Protein AF-A0A845GFW6-F1 (afdb_monomer_lite)

Organism: NCBI:txid2692166

Foldseek 3Di:
DPDVVVLVVLLVVLVVVLVVDDPVCNDPVNLVVSLVVCVVVVSASDPDSVVSSVSSVCSNVVVVVD

Radius of gyration: 11.67 Å; chains: 1; bounding box: 28×28×24 Å

Structure (mmCIF, N/CA/C/O backbone):
data_AF-A0A845GFW6-F1
#
_entry.id   AF-A0A845GFW6-F1
#
loop_
_atom_site.group_PDB
_atom_site.id
_atom_site.type_symbol
_atom_site.label_atom_id
_atom_site.label_alt_id
_atom_site.label_comp_id
_atom_site.label_asym_id
_atom_site.label_entity_id
_atom_site.label_seq_id
_atom_site.pdbx_PDB_ins_code
_atom_site.Cartn_x
_atom_site.Cartn_y
_atom_site.Cartn_z
_atom_site.occupancy
_atom_site.B_iso_or_equiv
_atom_site.auth_seq_id
_atom_site.auth_comp_id
_atom_site.auth_asym_id
_atom_site.auth_atom_id
_atom_site.pdbx_PDB_model_num
ATOM 1 N N . MET A 1 1 ? -17.648 -21.829 5.297 1.00 42.38 1 MET A N 1
ATOM 2 C CA . MET A 1 1 ? -16.490 -21.470 4.445 1.00 42.38 1 MET A CA 1
ATOM 3 C C . MET A 1 1 ? -16.933 -20.318 3.553 1.00 42.38 1 MET A C 1
ATOM 5 O O . MET A 1 1 ? -17.881 -20.576 2.837 1.00 42.38 1 MET A O 1
ATOM 9 N N . SER A 1 2 ? -16.387 -19.090 3.670 1.00 49.84 2 SER A N 1
ATOM 10 C CA . SER A 1 2 ? -16.432 -18.017 2.630 1.00 49.84 2 SER A CA 1
ATOM 11 C C . SER A 1 2 ? -15.992 -16.628 3.141 1.00 49.84 2 SER A C 1
ATOM 13 O O . SER A 1 2 ? -16.704 -15.649 2.981 1.00 49.84 2 SER A O 1
ATOM 15 N N . ASN A 1 3 ? -14.796 -16.512 3.732 1.00 54.38 3 ASN A N 1
ATOM 16 C CA . ASN A 1 3 ? -14.171 -15.196 3.996 1.00 54.38 3 ASN A CA 1
ATOM 17 C C . ASN A 1 3 ? -12.740 -15.072 3.438 1.00 54.38 3 ASN A C 1
ATOM 19 O O . ASN A 1 3 ? -12.105 -14.036 3.593 1.00 54.38 3 ASN A O 1
ATOM 23 N N . LYS A 1 4 ? -12.213 -16.132 2.805 1.00 54.00 4 LYS A N 1
ATOM 24 C CA . LYS A 1 4 ? -10.833 -16.173 2.288 1.00 54.00 4 LYS A CA 1
ATOM 25 C C . LYS A 1 4 ? -10.714 -15.540 0.894 1.00 54.00 4 LYS A C 1
ATOM 27 O O . LYS A 1 4 ? -9.823 -14.734 0.672 1.00 54.00 4 LYS A O 1
ATOM 32 N N . MET A 1 5 ? -11.680 -15.800 0.003 1.00 56.53 5 MET A N 1
ATOM 33 C CA . MET A 1 5 ? -11.689 -15.260 -1.369 1.00 56.53 5 MET A CA 1
ATOM 34 C C . MET A 1 5 ? -11.744 -13.726 -1.440 1.00 56.53 5 MET A C 1
ATOM 36 O O . MET A 1 5 ? -11.189 -13.142 -2.366 1.00 56.53 5 MET A O 1
ATOM 40 N N . SER A 1 6 ? -12.399 -13.060 -0.485 1.00 73.62 6 SER A N 1
ATOM 41 C CA . SER A 1 6 ? -12.437 -11.593 -0.415 1.00 73.62 6 SER A CA 1
ATOM 42 C C . SER A 1 6 ? -11.102 -11.009 0.047 1.00 73.62 6 SER A C 1
ATOM 44 O O . SER A 1 6 ? -10.643 -10.020 -0.517 1.00 73.62 6 SER A O 1
ATOM 46 N N . ALA A 1 7 ? -10.457 -11.641 1.030 1.00 75.19 7 ALA A N 1
ATOM 47 C CA . ALA A 1 7 ? -9.164 -11.208 1.548 1.00 75.19 7 ALA A CA 1
ATOM 48 C C . ALA A 1 7 ? -8.038 -11.383 0.519 1.00 75.19 7 ALA A C 1
ATOM 50 O O . ALA A 1 7 ? -7.208 -10.490 0.377 1.00 75.19 7 ALA A O 1
ATOM 51 N N . ASP A 1 8 ? -8.026 -12.491 -0.226 1.00 82.06 8 ASP A N 1
ATOM 52 C CA . ASP A 1 8 ? -7.004 -12.726 -1.251 1.00 82.06 8 ASP A CA 1
ATOM 53 C C . ASP A 1 8 ? -7.174 -11.771 -2.446 1.00 82.06 8 ASP A C 1
ATOM 55 O O . ASP A 1 8 ? -6.197 -11.157 -2.869 1.00 82.06 8 ASP A O 1
ATOM 59 N N . ARG A 1 9 ? -8.414 -11.496 -2.888 1.00 84.81 9 ARG A N 1
ATOM 60 C CA . ARG A 1 9 ? -8.683 -10.441 -3.889 1.00 84.81 9 ARG A CA 1
ATOM 61 C C . ARG A 1 9 ? -8.228 -9.058 -3.431 1.00 84.81 9 ARG A C 1
ATOM 63 O O . ARG A 1 9 ? -7.665 -8.310 -4.222 1.00 84.81 9 ARG A O 1
ATOM 70 N N . LEU A 1 10 ? -8.468 -8.714 -2.166 1.00 86.12 10 LEU A N 1
ATOM 71 C CA . LEU A 1 10 ? -8.056 -7.426 -1.610 1.00 86.12 10 LEU A CA 1
ATOM 72 C C . LEU A 1 10 ? -6.526 -7.297 -1.572 1.00 86.12 10 LEU A C 1
ATOM 74 O O . LEU A 1 10 ? -5.989 -6.236 -1.874 1.00 86.12 10 LEU A O 1
ATOM 78 N N . ARG A 1 11 ? -5.814 -8.385 -1.256 1.00 88.06 11 ARG A N 1
ATOM 79 C CA . ARG A 1 11 ? -4.344 -8.434 -1.296 1.00 88.06 11 ARG A CA 1
ATOM 80 C C . ARG A 1 11 ? -3.801 -8.291 -2.715 1.00 88.06 11 ARG A C 1
ATOM 82 O O . ARG A 1 11 ? -2.865 -7.522 -2.914 1.00 88.06 11 ARG A O 1
ATOM 89 N N . ASP A 1 12 ? -4.396 -8.976 -3.689 1.00 88.50 12 ASP A N 1
ATOM 90 C CA . ASP A 1 12 ? -4.006 -8.838 -5.096 1.00 88.50 12 ASP A CA 1
ATOM 91 C C . ASP A 1 12 ? -4.276 -7.418 -5.616 1.00 88.50 12 ASP A C 1
ATOM 93 O O . ASP A 1 12 ? -3.467 -6.872 -6.361 1.00 88.50 12 ASP A O 1
ATOM 97 N N . GLN A 1 13 ? -5.361 -6.775 -5.175 1.00 90.31 13 GLN A N 1
ATOM 98 C CA . GLN A 1 13 ? -5.670 -5.387 -5.526 1.00 90.31 13 GLN A CA 1
ATOM 99 C C . GLN A 1 13 ? -4.668 -4.396 -4.913 1.00 90.31 13 GLN A C 1
ATOM 101 O O . GLN A 1 13 ? -4.195 -3.500 -5.611 1.00 90.31 13 GLN A O 1
ATOM 106 N N . VAL A 1 14 ? -4.290 -4.592 -3.644 1.00 89.56 14 VAL A N 1
ATOM 107 C CA . VAL A 1 14 ? -3.216 -3.832 -2.982 1.00 89.56 14 VAL A CA 1
ATOM 108 C C . VAL A 1 14 ? -1.902 -3.988 -3.748 1.00 89.56 14 VAL A C 1
ATOM 110 O O . VAL A 1 14 ? -1.256 -2.995 -4.074 1.00 89.56 14 VAL A O 1
ATOM 113 N N . TYR A 1 15 ? -1.516 -5.217 -4.097 1.00 89.50 15 TYR A N 1
ATOM 114 C CA . TYR A 1 15 ? -0.301 -5.442 -4.875 1.00 89.50 15 TYR A CA 1
ATOM 115 C C . TYR A 1 15 ? -0.390 -4.823 -6.278 1.00 89.50 15 TYR A C 1
ATOM 117 O O . TYR A 1 15 ? 0.556 -4.185 -6.726 1.00 89.50 15 TYR A O 1
ATOM 125 N N . GLY A 1 16 ? -1.542 -4.922 -6.944 1.00 89.44 16 GLY A N 1
ATOM 126 C CA . GLY A 1 16 ? -1.801 -4.281 -8.234 1.00 89.44 16 GLY A CA 1
ATOM 127 C C . GLY A 1 16 ? -1.590 -2.765 -8.192 1.00 89.44 16 GLY A C 1
ATOM 128 O O . GLY A 1 16 ? -0.914 -2.204 -9.057 1.00 89.44 16 GLY A O 1
ATOM 129 N N . GLN A 1 17 ? -2.108 -2.097 -7.157 1.00 89.12 17 GLN A N 1
ATOM 130 C CA . GLN A 1 17 ? -1.880 -0.663 -6.958 1.00 89.12 17 GLN A CA 1
ATOM 131 C C . GLN A 1 17 ? -0.412 -0.345 -6.670 1.00 89.12 17 GLN A C 1
ATOM 133 O O . GLN A 1 17 ? 0.104 0.645 -7.185 1.00 89.12 17 GLN A O 1
ATOM 138 N N . TRP A 1 18 ? 0.275 -1.200 -5.909 1.00 87.81 18 TRP A N 1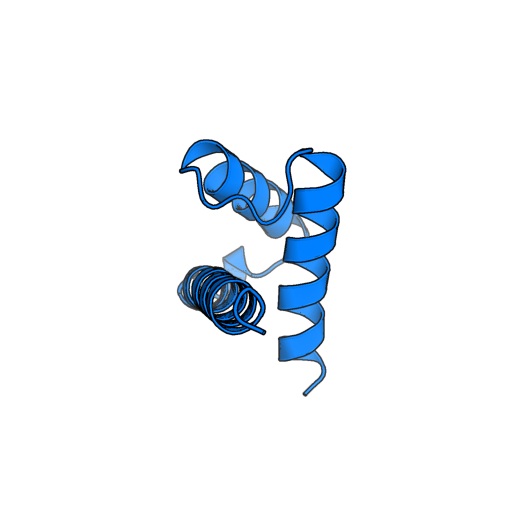
ATOM 139 C CA . TRP A 1 18 ? 1.703 -1.051 -5.649 1.00 87.81 18 TRP A CA 1
ATOM 140 C C . TRP A 1 18 ? 2.538 -1.145 -6.931 1.00 87.81 18 TRP A C 1
ATOM 142 O O . TRP A 1 18 ? 3.349 -0.259 -7.190 1.00 87.81 18 TRP A O 1
ATOM 152 N N . ILE A 1 19 ? 2.326 -2.169 -7.769 1.00 88.81 19 ILE A N 1
ATOM 153 C CA . ILE A 1 19 ? 3.099 -2.339 -9.013 1.00 88.81 19 ILE A CA 1
ATOM 154 C C . ILE A 1 19 ? 2.762 -1.305 -10.088 1.00 88.81 19 ILE A C 1
ATOM 156 O O . ILE A 1 19 ? 3.581 -1.069 -10.969 1.00 88.81 19 ILE A O 1
ATOM 160 N N . SER A 1 20 ? 1.577 -0.688 -10.022 1.00 87.44 20 SER A N 1
ATOM 161 C CA . SER A 1 20 ? 1.182 0.389 -10.941 1.00 87.44 20 SER A CA 1
ATOM 162 C C . SER A 1 20 ? 1.953 1.688 -10.686 1.00 87.44 20 SER A C 1
ATOM 164 O O . SER A 1 20 ? 1.903 2.608 -11.501 1.00 87.44 20 SER A O 1
ATOM 166 N N . ARG A 1 21 ? 2.657 1.792 -9.552 1.00 82.81 21 ARG A N 1
ATOM 167 C CA . ARG A 1 21 ? 3.534 2.923 -9.253 1.00 82.81 21 ARG A CA 1
ATOM 168 C C . ARG A 1 21 ? 4.839 2.807 -10.030 1.00 82.81 21 ARG A C 1
ATOM 170 O O . ARG A 1 21 ? 5.351 1.715 -10.273 1.00 82.81 21 ARG A O 1
ATOM 177 N N . ALA A 1 22 ? 5.399 3.962 -10.371 1.00 83.06 22 ALA A N 1
ATOM 178 C CA . ALA A 1 22 ? 6.706 4.039 -11.003 1.00 83.06 22 ALA A CA 1
ATOM 179 C C . ALA A 1 22 ? 7.787 3.368 -10.124 1.00 83.06 22 ALA A C 1
ATOM 181 O O . ALA A 1 22 ? 7.690 3.365 -8.896 1.00 83.06 22 ALA A O 1
ATOM 182 N N . GLU A 1 23 ? 8.785 2.733 -10.750 1.00 77.25 23 GLU A N 1
ATOM 183 C CA . GLU A 1 23 ? 9.825 1.945 -10.058 1.00 77.25 23 GLU A CA 1
ATOM 184 C C . GLU A 1 23 ? 10.599 2.729 -9.004 1.00 77.25 23 GLU A C 1
ATOM 186 O O . GLU A 1 23 ? 10.929 2.197 -7.945 1.00 77.25 23 GLU A O 1
ATOM 191 N N . ASP A 1 24 ? 10.847 4.004 -9.271 1.00 76.75 24 ASP A N 1
ATOM 192 C CA . ASP A 1 24 ? 11.473 4.947 -8.352 1.00 76.75 24 ASP A CA 1
ATOM 193 C C . ASP A 1 24 ? 10.671 5.125 -7.055 1.00 76.75 24 ASP A C 1
ATOM 195 O O . ASP A 1 24 ? 11.280 5.267 -5.994 1.00 76.75 24 ASP A O 1
ATOM 199 N N . ARG A 1 25 ? 9.338 5.023 -7.137 1.00 70.38 25 ARG A N 1
ATOM 200 C CA . ARG A 1 25 ? 8.389 5.072 -6.013 1.00 70.38 25 ARG A CA 1
ATOM 201 C C . ARG A 1 25 ? 8.073 3.713 -5.396 1.00 70.38 25 ARG A C 1
ATOM 203 O O . ARG A 1 25 ? 7.321 3.634 -4.426 1.00 70.38 25 ARG A O 1
ATOM 210 N N . ARG A 1 26 ? 8.647 2.627 -5.924 1.00 76.19 26 ARG A N 1
ATOM 211 C CA . ARG A 1 26 ? 8.568 1.280 -5.333 1.00 76.19 26 ARG A CA 1
ATOM 212 C C . ARG A 1 26 ? 9.716 1.011 -4.350 1.00 76.19 26 ARG A C 1
ATOM 214 O O . ARG A 1 26 ? 10.145 -0.127 -4.173 1.00 76.19 26 ARG A O 1
ATOM 221 N N . LYS A 1 27 ? 10.230 2.067 -3.711 1.00 71.31 27 LYS A N 1
ATOM 222 C CA . LYS A 1 27 ? 11.289 2.010 -2.695 1.00 71.31 27 LYS A CA 1
ATOM 223 C C . LYS A 1 27 ? 10.704 2.020 -1.286 1.00 71.31 27 LYS A C 1
ATOM 225 O O . LYS A 1 27 ? 9.565 2.423 -1.057 1.00 71.31 27 LYS A O 1
ATOM 230 N N . GLN A 1 28 ? 11.515 1.580 -0.327 1.00 64.75 28 GLN A N 1
ATOM 231 C CA . GLN A 1 28 ? 11.108 1.402 1.068 1.00 64.75 28 GLN A CA 1
ATOM 232 C C . GLN A 1 28 ? 10.560 2.696 1.704 1.00 64.75 28 GLN A C 1
ATOM 234 O O . GLN A 1 28 ? 9.594 2.625 2.455 1.00 64.75 28 GLN A O 1
ATOM 239 N N . SER A 1 29 ? 11.102 3.865 1.331 1.00 65.31 29 SER A N 1
ATOM 240 C CA . SER A 1 29 ? 10.635 5.188 1.785 1.00 65.31 29 SER A CA 1
ATOM 241 C C . SER A 1 29 ? 9.209 5.522 1.340 1.00 65.31 29 SER A C 1
ATOM 243 O O . SER A 1 29 ? 8.449 6.127 2.085 1.00 65.31 29 SER A O 1
ATOM 245 N N . ASP A 1 30 ? 8.818 5.084 0.145 1.00 73.88 30 ASP A N 1
ATOM 246 C CA . ASP A 1 30 ? 7.537 5.445 -0.479 1.00 73.88 30 ASP A CA 1
ATOM 247 C C . ASP A 1 30 ? 6.446 4.407 -0.175 1.00 73.88 30 ASP A C 1
ATOM 249 O O . ASP A 1 30 ? 5.270 4.577 -0.520 1.00 73.88 30 ASP A O 1
ATOM 253 N N . THR A 1 31 ? 6.840 3.327 0.508 1.00 79.75 31 THR A N 1
ATOM 254 C CA . THR A 1 31 ? 5.932 2.279 0.972 1.00 79.75 31 THR A CA 1
ATOM 255 C C . THR A 1 31 ? 5.110 2.749 2.173 1.00 79.75 31 THR A C 1
ATOM 257 O O . THR A 1 31 ? 3.961 2.349 2.309 1.00 79.75 31 THR A O 1
ATOM 260 N N . GLU A 1 32 ? 5.642 3.635 3.017 1.00 83.75 32 GLU A N 1
ATOM 261 C CA . GLU A 1 32 ? 4.875 4.247 4.114 1.00 83.75 32 GLU A CA 1
ATOM 262 C C . GLU A 1 32 ? 3.751 5.135 3.569 1.00 83.75 32 GLU A C 1
ATOM 264 O O . GLU A 1 32 ? 2.584 4.910 3.889 1.00 83.75 32 GLU A O 1
ATOM 269 N N . SER A 1 33 ? 4.071 6.024 2.624 1.00 86.75 33 SER A N 1
ATOM 270 C CA . SER A 1 33 ? 3.073 6.840 1.921 1.00 86.75 33 SER A CA 1
ATOM 271 C C . SER A 1 33 ? 2.016 5.984 1.218 1.00 86.75 33 SER A C 1
ATOM 273 O O . SER A 1 33 ? 0.833 6.311 1.235 1.00 86.75 33 SER A O 1
ATOM 275 N N . PHE A 1 34 ? 2.415 4.847 0.632 1.00 88.75 34 PHE A N 1
ATOM 276 C CA . PHE A 1 34 ? 1.471 3.897 0.037 1.00 88.75 34 PHE A CA 1
ATOM 277 C C . PHE A 1 34 ? 0.463 3.342 1.046 1.00 88.75 34 PHE A C 1
ATOM 279 O O . PHE A 1 34 ? -0.732 3.274 0.762 1.00 88.75 34 PHE A O 1
ATOM 286 N N . VAL A 1 35 ? 0.948 2.921 2.216 1.00 89.62 35 VAL A N 1
ATOM 287 C CA . VAL A 1 35 ? 0.104 2.358 3.273 1.00 89.62 35 VAL A CA 1
ATOM 288 C C . VAL A 1 35 ? -0.888 3.402 3.774 1.00 89.62 35 VAL A C 1
ATOM 290 O O . VAL A 1 35 ? -2.067 3.093 3.945 1.00 89.62 35 VAL A O 1
ATOM 293 N N . ASP A 1 36 ? -0.442 4.640 3.965 1.00 89.44 36 ASP A N 1
ATOM 294 C CA . ASP A 1 36 ? -1.322 5.713 4.423 1.00 89.44 36 ASP A CA 1
ATOM 295 C C . ASP A 1 36 ? -2.375 6.089 3.368 1.00 89.44 36 ASP A C 1
ATOM 297 O O . ASP A 1 36 ? -3.543 6.299 3.701 1.00 89.44 36 ASP A O 1
ATOM 301 N N . GLU A 1 37 ? -2.020 6.098 2.081 1.00 90.88 37 GLU A N 1
ATOM 302 C CA . GLU A 1 37 ? -2.980 6.284 0.986 1.00 90.88 37 GLU A CA 1
ATOM 303 C C . G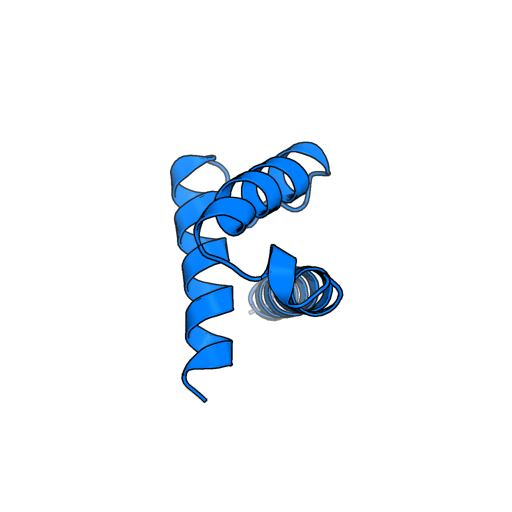LU A 1 37 ? -4.036 5.164 0.937 1.00 90.88 37 GLU A C 1
ATOM 305 O O . GLU A 1 37 ? -5.234 5.433 0.786 1.00 90.88 37 GLU A O 1
ATOM 310 N N . LEU A 1 38 ? -3.631 3.903 1.124 1.00 90.69 38 LEU A N 1
ATOM 311 C CA . LEU A 1 38 ? -4.559 2.770 1.224 1.00 90.69 38 LEU A CA 1
ATOM 312 C C . LEU A 1 38 ? -5.492 2.904 2.430 1.00 90.69 38 LEU A C 1
ATOM 314 O O . LEU A 1 38 ? -6.702 2.687 2.319 1.00 90.69 38 LEU A O 1
ATOM 318 N N . TRP A 1 39 ? -4.949 3.314 3.575 1.00 88.50 39 TRP A N 1
ATOM 319 C CA . TRP A 1 39 ? -5.729 3.531 4.785 1.00 88.50 39 TRP A CA 1
ATOM 320 C C . TRP A 1 39 ? -6.786 4.625 4.596 1.00 88.50 39 TRP A C 1
ATOM 322 O O . TRP A 1 39 ? -7.954 4.426 4.954 1.00 88.50 39 TRP A O 1
ATOM 332 N N . ASN A 1 40 ? -6.391 5.745 3.988 1.00 90.19 40 ASN A N 1
ATOM 333 C CA . ASN A 1 40 ? -7.251 6.901 3.740 1.00 90.19 40 ASN A CA 1
ATOM 334 C C . ASN A 1 40 ? -8.294 6.645 2.642 1.00 90.19 40 ASN A C 1
ATOM 336 O O . ASN A 1 40 ? -9.406 7.159 2.729 1.00 90.19 40 ASN A O 1
ATOM 340 N N . SER A 1 41 ? -7.984 5.806 1.649 1.00 87.75 41 SER A N 1
ATOM 341 C CA . SER A 1 41 ? -8.947 5.374 0.621 1.00 87.75 41 SER A CA 1
ATOM 342 C C . SER A 1 41 ? -9.957 4.330 1.117 1.00 87.75 41 SER A C 1
ATOM 344 O O . SER A 1 41 ? -10.913 4.007 0.413 1.00 87.75 41 SER A O 1
ATOM 346 N N . GLY A 1 42 ? -9.771 3.799 2.332 1.00 86.12 42 GLY A N 1
ATOM 347 C CA . GLY A 1 42 ? -10.638 2.780 2.924 1.00 86.12 42 GLY A CA 1
ATOM 348 C C . GLY A 1 42 ? -10.271 1.342 2.548 1.00 86.12 42 GLY A C 1
ATOM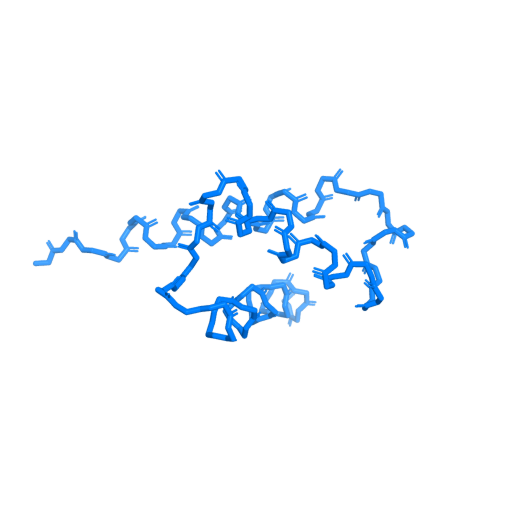 349 O O . GLY A 1 42 ? -10.925 0.410 3.020 1.00 86.12 42 GLY A O 1
ATOM 350 N N . MET A 1 43 ? -9.203 1.133 1.771 1.00 86.25 43 MET A N 1
ATOM 351 C CA . MET A 1 43 ? -8.695 -0.190 1.399 1.00 86.25 43 MET A CA 1
ATOM 352 C C . MET A 1 43 ? -7.875 -0.804 2.543 1.00 86.25 43 MET A C 1
ATOM 354 O O . MET A 1 43 ? -6.654 -0.950 2.493 1.00 86.25 43 MET A O 1
ATOM 358 N N . LYS A 1 44 ? -8.574 -1.157 3.623 1.00 88.50 44 LYS A N 1
ATOM 359 C CA . LYS A 1 44 ? -7.970 -1.593 4.883 1.00 88.50 44 LYS A CA 1
ATOM 360 C C . LYS A 1 44 ? -7.854 -3.112 4.947 1.00 88.50 44 LYS A C 1
ATOM 362 O O . LYS A 1 44 ? -8.849 -3.829 4.942 1.00 88.50 44 LYS A O 1
ATOM 367 N N . LEU A 1 45 ? -6.621 -3.596 5.084 1.00 85.94 45 LEU A N 1
ATOM 368 C CA . LEU A 1 45 ? -6.322 -5.016 5.336 1.00 85.94 45 LEU A CA 1
ATOM 369 C C . LEU A 1 45 ? -6.518 -5.433 6.804 1.00 85.94 45 LEU A C 1
ATOM 371 O O . LEU A 1 45 ? -6.516 -6.624 7.100 1.00 85.94 45 LEU A O 1
ATOM 375 N N . ALA A 1 46 ? -6.668 -4.473 7.719 1.00 87.94 46 ALA A N 1
ATOM 376 C CA . ALA A 1 46 ? -6.941 -4.721 9.131 1.00 87.94 46 ALA A CA 1
ATOM 377 C C . ALA A 1 46 ? -7.697 -3.554 9.771 1.00 87.94 46 ALA A C 1
ATOM 379 O O . ALA A 1 46 ? -7.745 -2.451 9.232 1.00 87.94 46 ALA A O 1
ATOM 380 N N . SER A 1 47 ? -8.258 -3.804 10.952 1.00 86.50 47 SER A N 1
ATOM 381 C CA . SER A 1 47 ? -8.983 -2.816 11.755 1.00 86.50 47 SER A CA 1
ATOM 382 C C . SER A 1 47 ? -8.080 -1.789 12.447 1.00 86.50 47 SER A C 1
ATOM 384 O O . SER A 1 47 ? -8.572 -0.737 12.847 1.00 86.50 47 SER A O 1
ATOM 386 N N . SER A 1 48 ? -6.776 -2.050 12.571 1.00 90.75 48 SER A N 1
ATOM 387 C CA . SER A 1 48 ? -5.800 -1.105 13.123 1.00 90.75 48 SER A CA 1
ATOM 388 C C . SER A 1 48 ? -4.738 -0.732 12.091 1.00 90.75 48 SER A C 1
ATOM 390 O O . SER A 1 48 ? -4.341 -1.557 11.266 1.00 90.75 48 SER A O 1
ATOM 392 N N . GLN A 1 49 ? -4.255 0.512 12.154 1.00 86.12 49 GLN A N 1
ATOM 393 C CA . GLN A 1 49 ? -3.283 1.037 11.190 1.00 86.12 49 GLN A CA 1
ATOM 394 C C . GLN A 1 49 ? -1.940 0.295 11.274 1.00 86.12 49 GLN A C 1
ATOM 396 O O . GLN A 1 49 ? -1.373 -0.067 10.248 1.00 86.12 49 GLN A O 1
ATOM 401 N N . ALA A 1 50 ? -1.483 -0.044 12.485 1.00 88.06 50 ALA A N 1
ATOM 402 C CA . ALA A 1 50 ? -0.253 -0.814 12.685 1.00 88.06 50 ALA A CA 1
ATOM 403 C C . ALA A 1 50 ? -0.329 -2.222 12.063 1.00 88.06 50 ALA A C 1
ATOM 405 O O . ALA A 1 50 ? 0.601 -2.670 11.393 1.00 88.06 50 ALA A O 1
ATOM 406 N N . VAL A 1 51 ? -1.458 -2.919 12.235 1.00 89.88 51 VAL A N 1
ATOM 407 C CA . VAL A 1 51 ? -1.646 -4.261 11.660 1.00 89.88 51 VAL A CA 1
ATOM 408 C C . VAL A 1 51 ? -1.869 -4.171 10.146 1.00 89.88 51 VAL A C 1
ATOM 410 O O . VAL A 1 51 ? -1.393 -5.027 9.400 1.00 89.88 51 VAL A O 1
ATOM 413 N N . HIS A 1 52 ? -2.524 -3.111 9.664 1.00 90.12 52 HIS A N 1
ATOM 414 C CA . HIS A 1 52 ? -2.677 -2.840 8.235 1.00 90.12 52 HIS A CA 1
ATOM 415 C C . HIS A 1 52 ? -1.320 -2.665 7.549 1.00 90.12 52 HIS A C 1
ATOM 417 O O . HIS A 1 52 ? -1.063 -3.353 6.561 1.00 90.12 52 HIS A O 1
ATOM 423 N N . TYR A 1 53 ? -0.443 -1.831 8.112 1.00 89.75 53 TYR A N 1
ATOM 424 C CA . TYR A 1 53 ? 0.922 -1.634 7.627 1.00 89.75 53 TYR A CA 1
ATOM 425 C C . TYR A 1 53 ? 1.671 -2.961 7.495 1.00 89.75 53 TYR A C 1
ATOM 427 O O . TYR A 1 53 ? 2.195 -3.280 6.426 1.00 89.75 53 TYR A O 1
ATOM 435 N N . GLN A 1 54 ? 1.649 -3.784 8.550 1.00 90.38 54 GLN A N 1
ATOM 436 C CA . GLN A 1 54 ? 2.320 -5.081 8.534 1.00 90.38 54 GLN A CA 1
ATOM 437 C C . GLN A 1 54 ? 1.769 -5.995 7.431 1.00 90.38 54 GLN A C 1
ATOM 439 O O . GLN A 1 54 ? 2.536 -6.677 6.750 1.00 90.38 54 GLN A O 1
ATOM 444 N N . HIS A 1 55 ? 0.450 -6.006 7.217 1.00 90.75 55 HIS A N 1
ATOM 445 C CA . HIS A 1 55 ? -0.155 -6.803 6.153 1.00 90.75 55 HIS A CA 1
ATOM 446 C C . HIS A 1 55 ? 0.204 -6.307 4.753 1.00 90.75 55 HIS A C 1
ATOM 448 O O . HIS A 1 55 ? 0.519 -7.142 3.907 1.00 90.75 55 HIS A O 1
ATOM 454 N N . VAL A 1 56 ? 0.198 -4.995 4.501 1.00 89.62 56 VAL A N 1
ATOM 455 C CA . VAL A 1 56 ? 0.600 -4.432 3.199 1.00 89.62 56 VAL A CA 1
ATOM 456 C C . VAL A 1 56 ? 2.065 -4.761 2.910 1.00 89.62 56 VAL A C 1
ATOM 458 O O . VAL A 1 56 ? 2.379 -5.278 1.839 1.00 89.62 56 VAL A O 1
ATOM 461 N N . MET A 1 57 ? 2.949 -4.568 3.891 1.00 89.50 57 MET A N 1
ATOM 462 C CA . MET A 1 57 ? 4.364 -4.928 3.774 1.00 89.50 57 MET A CA 1
ATOM 463 C C . MET A 1 57 ? 4.563 -6.419 3.488 1.00 89.50 57 MET A C 1
ATOM 465 O O . MET A 1 57 ? 5.372 -6.785 2.635 1.00 89.50 57 MET A O 1
ATOM 469 N N . ASN A 1 58 ? 3.809 -7.289 4.164 1.00 90.25 58 ASN A N 1
ATOM 470 C CA . ASN A 1 58 ? 3.867 -8.728 3.920 1.00 90.25 58 ASN A CA 1
ATOM 471 C C . ASN A 1 58 ? 3.401 -9.086 2.500 1.00 90.25 58 ASN A C 1
ATOM 473 O O . ASN A 1 58 ? 4.038 -9.917 1.861 1.00 90.25 58 ASN A O 1
ATOM 477 N N . VAL A 1 59 ? 2.338 -8.450 1.991 1.00 89.38 59 VAL A N 1
ATOM 478 C CA . VAL A 1 59 ? 1.861 -8.642 0.610 1.00 89.38 59 VAL A CA 1
ATOM 479 C C . VAL A 1 59 ? 2.951 -8.263 -0.389 1.00 89.38 59 VAL A C 1
ATOM 481 O O . VAL A 1 59 ? 3.305 -9.083 -1.234 1.00 89.38 59 VAL A O 1
ATOM 484 N N . ILE A 1 60 ? 3.533 -7.070 -0.245 1.00 86.69 60 ILE A N 1
ATOM 485 C CA . ILE A 1 60 ? 4.594 -6.577 -1.130 1.00 86.69 60 ILE A CA 1
ATOM 486 C C . ILE A 1 60 ? 5.795 -7.532 -1.117 1.00 86.69 60 ILE A C 1
ATOM 488 O O . ILE A 1 60 ? 6.235 -7.968 -2.176 1.00 86.69 60 ILE A O 1
ATOM 492 N N . ARG A 1 61 ? 6.285 -7.920 0.068 1.00 85.19 61 ARG A N 1
ATOM 493 C CA . ARG A 1 61 ? 7.427 -8.843 0.202 1.00 85.19 61 AR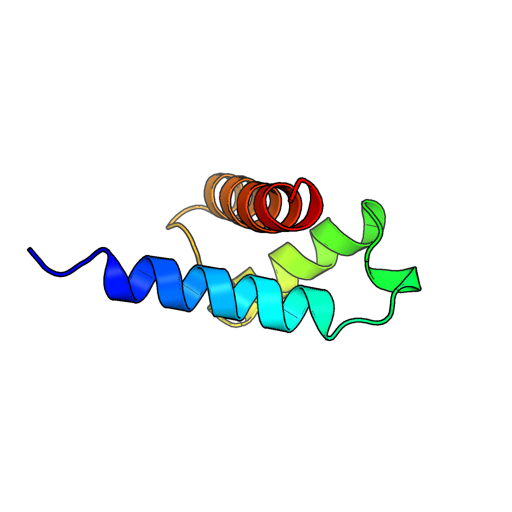G A CA 1
ATOM 494 C C . ARG A 1 61 ? 7.136 -10.218 -0.396 1.00 85.19 61 ARG A C 1
ATOM 496 O O . ARG A 1 61 ? 7.960 -10.736 -1.138 1.00 85.19 61 ARG A O 1
ATOM 503 N N . SER A 1 62 ? 5.959 -10.784 -0.120 1.00 83.81 62 SER A N 1
ATOM 504 C CA . SER A 1 62 ? 5.587 -12.127 -0.591 1.00 83.81 62 SER A CA 1
ATOM 505 C C . SER A 1 62 ? 5.547 -12.264 -2.112 1.00 83.81 62 SER A C 1
ATOM 507 O O . SER A 1 62 ? 5.711 -13.364 -2.616 1.00 83.81 62 SER A O 1
ATOM 509 N N . LYS A 1 63 ? 5.334 -11.158 -2.832 1.00 77.44 63 LYS A N 1
ATOM 510 C CA . LYS A 1 63 ? 5.230 -11.117 -4.296 1.00 77.44 63 LYS A CA 1
ATOM 511 C C . LYS A 1 63 ? 6.505 -10.613 -4.986 1.00 77.44 63 LYS A C 1
ATOM 513 O O . LYS A 1 63 ? 6.533 -10.539 -6.205 1.00 77.44 63 LYS A O 1
ATOM 518 N N . ILE A 1 64 ? 7.508 -10.174 -4.221 1.00 71.44 64 ILE A N 1
ATOM 519 C CA . ILE A 1 64 ? 8.846 -9.808 -4.724 1.00 71.44 64 ILE A CA 1
ATOM 520 C C . ILE A 1 64 ? 9.838 -10.961 -4.497 1.00 71.44 64 ILE A C 1
ATOM 522 O O . ILE A 1 64 ? 10.828 -11.065 -5.211 1.00 71.44 64 ILE A O 1
ATOM 526 N N . SER A 1 65 ? 9.596 -11.810 -3.493 1.00 59.75 65 SER A N 1
ATOM 527 C CA . SER A 1 65 ? 10.420 -12.991 -3.198 1.00 59.75 65 SER A CA 1
ATOM 528 C C . SER A 1 65 ? 10.084 -14.242 -4.028 1.00 59.75 65 SER A C 1
ATOM 530 O O . SER A 1 65 ? 10.650 -15.292 -3.737 1.00 59.75 65 SER A O 1
ATOM 532 N N . ASP A 1 66 ? 9.202 -14.134 -5.021 1.00 45.72 66 ASP A N 1
ATOM 533 C CA . ASP A 1 66 ? 8.833 -15.185 -5.987 1.00 45.72 66 ASP A CA 1
ATOM 534 C C . ASP A 1 66 ? 9.253 -14.715 -7.390 1.00 45.72 66 ASP A C 1
ATOM 536 O O . ASP A 1 66 ? 9.836 -15.516 -8.154 1.00 45.72 66 ASP A O 1
#

Secondary structure (DSSP, 8-state):
--SHHHHHHHHHHHHHHHHTS-GGGSSHHHHHHHHHHHHHHT--SSSSHHHHHHHHHHHHHHTT--

pLDDT: mean 81.23, std 12.11, range [42.38, 90.88]

Sequence (66 aa):
MSNKMSADRLRDQVYGQWISRAEDRRKQSDTESFVDELWNSGMKLASSQAVHYQHVMNVIRSKISD

=== Feature glossary ===
Annotated list of the representations used here:

Nearest PDB structures. The Foldseek neighbor list gives the closest experimentally determined structures in the PDB, ranked by structural alignment. TM-score near 1 means near-identical fold; near 0.3 means only rough topology match. This is how one finds what a novel AlphaFold prediction most resembles in the solved-structure universe.

Foldseek 3Di. Foldseek's 3Di representation compresses backbone geometry into a per-residue letter drawn from a learned twenty-state alphabet. It captures the tertiary interaction pattern around each residue — which residues are packed against it in space, regardless of where they are in sequence.

Radius of gyration, Cα contacts, bounding box. Radius of gyration (Rg) is the root-mean-square distance of Cα atoms from their centroid — a single number for overall size and compactness. A globular domain of N residues has Rg ≈ 2.2·N^0.38 Å; an extended or disordered chain has a much larger Rg. The Cα contact count is the number of residue pairs whose Cα atoms are within 8 Å and are more than four positions apart in sequence — a standard proxy for tertiary packing density. The bounding box is the smallest axis-aligned box enclosing all Cα atoms.

InterPro / GO / CATH / organism. The annotation block draws on four external resources. InterPro: which protein families and domains the sequence belongs to. GO: standardized terms for what the protein does, what process it participates in, and where in the cell it acts. CATH: which structural fold it has in the CATH hierarchy. Organism: the species of origin.

mmCIF coordinates. The mmCIF block holds the 3D Cartesian coordinates of each backbone atom (N, Cα, C, O) in ångströms. mmCIF is the PDB's canonical archive format — a tagged-loop text representation of the atomic model.

pLDDT. pLDDT is the predicted lDDT-Cα score: AlphaFold's confidence that the local environment of each residue (all inter-atomic distances within 15 Å) is correctly placed. It is a per-residue number between 0 and 100, with higher meaning more reliable.

Backbone torsions (φ/ψ). φ (phi) and ψ (psi) are the two rotatable backbone dihedrals per residue: φ is the C(i-1)–N–Cα–C torsion, ψ is the N–Cα–C–N(i+1) torsion, both in degrees on (−180°, 180°]. α-helical residues cluster near (−60°, −45°); β-strand residues near (−120°, +130°). A Ramachandran plot is simply a scatter of (φ, ψ) for every residue.

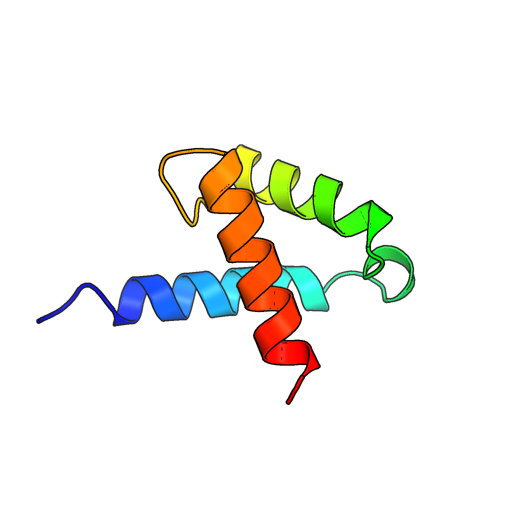B-factor. For experimental (PDB) structures, the B-factor (temperature factor) quantifies the positional spread of each atom in the crystal — a combination of thermal vibration and static disorder — in units of Å². High B-factors mark flexible loops or poorly resolved regions; low B-factors mark the rigid, well-ordered core.

Secondary structure (3-state, P-SEA). SS3 is a coarse helix/strand/coil call (letters a/b/c) made by the P-SEA algorithm from inter-Cα distances and dihedrals. It is less detailed than DSSP but needs only Cα positions.

Predicted aligned error. Predicted aligned error is AlphaFold's pairwise confidence. Unlike pLDDT (per-residue), PAE is per-residue-pair and captures whether two parts of the structure are correctly placed relative to each other. Units are ångströms of expected positional error.

Solvent-accessible surface area. Solvent-accessible surface area (SASA) is the area in Å² traced out by the centre of a 1.4 Å probe sphere (a water molecule) rolled over the protein's van der Waals surface (Shrake–Rupley / Lee–Richards construction). Buried residues have near-zero SASA; fully exposed residues can exceed 200 Å². The total SASA scales roughly with the number of surface residues.

Secondary structure (8-state, DSSP). The SS8 string is DSSP's per-residue secondary-structure call. α-helix (H) means an i→i+4 H-bond ladder; β-strand (E) means the residue participates in a β-sheet; 3₁₀ (G) and π (I) are tighter and wider helices; T/S are turns/bends; '-' is loop.

Rendered structure images. Structure images are PyMOL renders from six orthogonal camera directions. Cartoon representation draws helices as coils and strands as arrows; sticks shows the backbone as bonds; surface shows the solvent-excluded envelope. Rainbow coloring maps sequence position to hue (blue→red, N→C); chain coloring assigns a distinct color per polypeptide.

Sequence. The amino-acid sequence is the protein's primary structure: the linear order of residues from the N-terminus to the C-terminus, written in one-letter code. Everything else here — the 3D coordinates, the secondary structure, the domain annotations — is ultimately a consequence of this string.

Contact-map, Ramachandran, and PAE plots. Three diagnostic plots accompany the record. The Cα contact map visualizes the tertiary structure as a 2D adjacency matrix (8 Å cutoff, sequence-local contacts suppressed). The Rama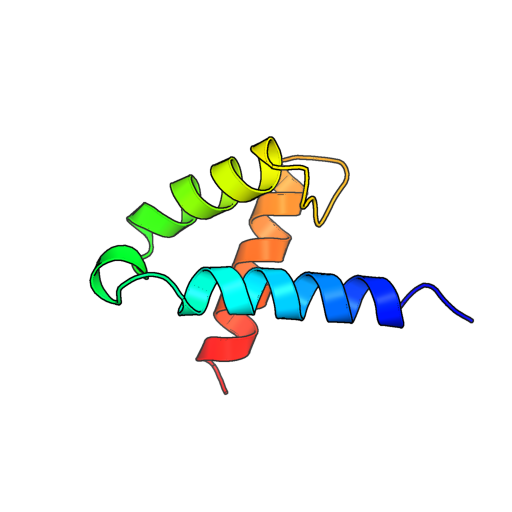chandran plot shows the distribution of backbone (φ, ψ) torsions, with points in the α and β basins reflecting secondary structure content. The PAE plot shows AlphaFold's inter-residue confidence as a color matrix.